Protein AF-A0A0S7CV85-F1 (afdb_monomer_lite)

pLDDT: mean 81.23, std 18.72, range [38.44, 96.56]

Radius of gyration: 19.84 Å; chains: 1; bounding box: 57×52×46 Å

Structure (mmCIF, N/CA/C/O backbone):
data_AF-A0A0S7CV85-F1
#
_entry.id   AF-A0A0S7CV85-F1
#
loop_
_atom_site.group_PDB
_atom_site.id
_atom_site.type_symbol
_atom_site.label_atom_id
_atom_site.label_alt_id
_atom_site.label_comp_id
_atom_site.label_asym_id
_atom_site.label_entity_id
_atom_site.label_seq_id
_atom_site.pdbx_PDB_ins_code
_atom_site.Cartn_x
_atom_site.Cartn_y
_atom_site.Cartn_z
_atom_site.occupancy
_atom_site.B_iso_or_equiv
_atom_site.auth_seq_id
_atom_site.auth_comp_id
_atom_site.auth_asym_id
_atom_site.auth_atom_id
_atom_site.pdbx_PDB_model_num
ATOM 1 N N . MET A 1 1 ? 14.493 13.856 -17.529 1.00 62.84 1 MET A N 1
ATOM 2 C CA . MET A 1 1 ? 14.875 12.425 -17.456 1.00 62.84 1 MET A CA 1
ATOM 3 C C . MET A 1 1 ? 14.094 11.642 -18.497 1.00 62.84 1 MET A C 1
ATOM 5 O O . MET A 1 1 ? 12.957 12.008 -18.767 1.00 62.84 1 MET A O 1
ATOM 9 N N . THR A 1 2 ? 14.682 10.609 -19.107 1.00 90.25 2 THR A N 1
ATOM 10 C CA . THR A 1 2 ? 13.984 9.749 -20.082 1.00 90.25 2 THR A CA 1
ATOM 11 C C . THR A 1 2 ? 13.627 8.404 -19.454 1.00 90.25 2 THR A C 1
ATOM 13 O O . THR A 1 2 ? 14.410 7.841 -18.688 1.00 90.25 2 THR A O 1
ATOM 16 N N . LEU A 1 3 ? 12.471 7.843 -19.822 1.00 88.06 3 LEU A N 1
ATOM 17 C CA . LEU A 1 3 ? 12.004 6.549 -19.307 1.00 88.06 3 LEU A CA 1
ATOM 18 C C . LEU A 1 3 ? 13.021 5.421 -19.542 1.00 88.06 3 LEU A C 1
ATOM 20 O O . LEU A 1 3 ? 13.217 4.567 -18.685 1.00 88.06 3 LEU A O 1
ATOM 24 N N . ARG A 1 4 ? 13.702 5.423 -20.696 1.00 89.38 4 ARG A N 1
ATOM 25 C CA . ARG A 1 4 ? 14.701 4.399 -21.032 1.00 89.38 4 ARG A CA 1
ATOM 26 C C . ARG A 1 4 ? 15.849 4.375 -20.019 1.00 89.38 4 ARG A C 1
ATOM 28 O O . ARG A 1 4 ? 16.237 3.294 -19.587 1.00 89.38 4 ARG A O 1
ATOM 35 N N . ALA A 1 5 ? 16.367 5.546 -19.644 1.00 92.69 5 ALA A N 1
ATOM 36 C CA . ALA A 1 5 ? 17.467 5.656 -18.691 1.00 92.69 5 ALA A CA 1
ATOM 37 C C . ALA A 1 5 ? 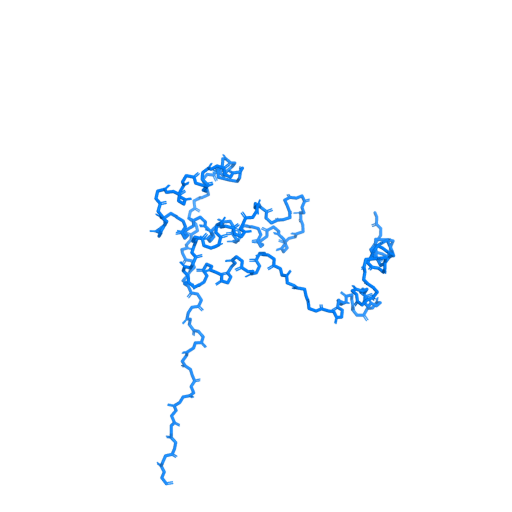17.047 5.247 -17.269 1.00 92.69 5 ALA A C 1
ATOM 39 O O . ALA A 1 5 ? 17.834 4.630 -16.554 1.00 92.69 5 ALA A O 1
ATOM 40 N N . GLU A 1 6 ? 15.813 5.559 -16.859 1.00 93.62 6 GLU A N 1
ATOM 41 C CA . GLU A 1 6 ? 15.254 5.083 -15.582 1.00 93.62 6 GLU A CA 1
ATOM 42 C C . GLU A 1 6 ? 15.064 3.557 -15.581 1.00 93.62 6 GLU A C 1
ATOM 44 O O . GLU A 1 6 ? 15.473 2.885 -14.640 1.00 93.62 6 GLU A O 1
ATOM 49 N N . MET A 1 7 ? 14.542 2.974 -16.668 1.00 94.31 7 MET A N 1
ATOM 50 C CA . MET A 1 7 ? 14.335 1.522 -16.777 1.00 94.31 7 MET A CA 1
ATOM 51 C C . MET A 1 7 ? 15.639 0.718 -16.755 1.00 94.31 7 MET A C 1
ATOM 53 O O . MET A 1 7 ? 15.665 -0.385 -16.217 1.00 94.31 7 MET A O 1
ATOM 57 N N . VAL A 1 8 ? 16.723 1.237 -17.343 1.00 93.62 8 VAL A N 1
ATOM 58 C CA . VAL A 1 8 ? 18.047 0.592 -17.269 1.00 93.62 8 VAL A CA 1
ATOM 59 C C . VAL A 1 8 ? 18.573 0.602 -15.833 1.00 93.62 8 VAL A C 1
ATOM 61 O O . VAL A 1 8 ? 19.037 -0.431 -15.357 1.00 93.62 8 VAL A O 1
ATOM 64 N N . ARG A 1 9 ? 18.445 1.735 -15.128 1.00 93.88 9 ARG A N 1
ATOM 65 C CA . ARG A 1 9 ? 18.827 1.843 -13.712 1.00 93.88 9 ARG A CA 1
ATOM 66 C C . ARG A 1 9 ? 18.021 0.888 -12.836 1.00 93.88 9 ARG A C 1
ATOM 68 O O . ARG A 1 9 ? 18.612 0.130 -12.075 1.00 93.88 9 ARG A O 1
ATOM 75 N N . LEU A 1 10 ? 16.699 0.867 -13.003 1.00 94.25 10 LEU A N 1
ATOM 76 C CA . LEU A 1 10 ? 15.811 -0.029 -12.263 1.00 94.25 10 LEU A CA 1
ATOM 77 C C . LEU A 1 10 ? 16.148 -1.504 -12.512 1.00 94.25 10 LEU A C 1
ATOM 79 O O . LEU A 1 10 ? 16.251 -2.267 -11.559 1.00 94.25 10 LEU A O 1
ATOM 83 N N . ARG A 1 11 ? 16.356 -1.910 -13.774 1.00 94.75 11 ARG A N 1
ATOM 84 C CA . ARG A 1 11 ? 16.715 -3.300 -14.102 1.00 94.75 11 ARG A CA 1
ATOM 85 C C . ARG A 1 11 ? 18.026 -3.731 -13.467 1.00 94.75 11 ARG A C 1
ATOM 87 O O . ARG A 1 11 ? 18.104 -4.864 -13.016 1.00 94.75 11 ARG A O 1
ATOM 94 N N . LYS A 1 12 ? 19.027 -2.849 -13.426 1.00 95.25 12 LYS A N 1
ATOM 95 C CA . LYS A 1 12 ? 20.304 -3.156 -12.780 1.00 95.25 12 LYS A CA 1
ATOM 96 C C . LYS A 1 12 ? 20.105 -3.453 -11.290 1.00 95.25 12 LYS A C 1
ATOM 98 O O . LYS A 1 12 ? 20.517 -4.508 -10.833 1.00 95.25 12 LYS A O 1
ATOM 103 N N . VAL A 1 13 ? 19.400 -2.570 -10.578 1.00 96.56 13 VAL A N 1
ATOM 104 C CA . VAL A 1 13 ? 19.120 -2.742 -9.141 1.00 96.56 13 VAL A CA 1
ATOM 105 C C . VAL A 1 13 ? 18.284 -3.995 -8.878 1.00 96.56 13 VAL A C 1
ATOM 107 O O . VAL A 1 13 ? 18.595 -4.759 -7.973 1.00 96.56 13 VAL A O 1
ATOM 110 N N . LEU A 1 14 ? 17.238 -4.242 -9.671 1.00 94.69 14 LEU A N 1
ATOM 111 C CA . LEU A 1 14 ? 16.406 -5.433 -9.488 1.00 94.69 14 LEU A CA 1
ATOM 112 C C . LEU A 1 14 ? 17.170 -6.718 -9.790 1.00 94.69 14 LEU A C 1
ATOM 114 O O . LEU A 1 14 ? 17.008 -7.673 -9.054 1.00 94.69 14 LEU A O 1
ATOM 118 N N . HIS A 1 15 ? 18.039 -6.732 -10.800 1.00 94.56 15 HIS A N 1
ATOM 119 C CA . HIS A 1 15 ? 18.855 -7.906 -11.103 1.00 94.56 15 HIS A CA 1
ATOM 120 C C . HIS A 1 15 ? 19.827 -8.260 -9.967 1.00 94.56 15 HIS A C 1
ATOM 122 O O . HIS A 1 15 ? 20.076 -9.437 -9.731 1.00 94.56 15 HIS A O 1
ATOM 128 N N . GLU A 1 16 ? 20.351 -7.257 -9.255 1.00 95.88 16 GLU A N 1
ATOM 129 C CA . GLU A 1 16 ? 21.209 -7.455 -8.078 1.00 95.88 16 GLU A CA 1
ATOM 130 C C . GLU A 1 16 ? 20.434 -8.007 -6.867 1.00 95.88 16 GLU A C 1
ATOM 132 O O . GLU A 1 16 ? 20.998 -8.760 -6.077 1.00 95.88 16 GLU A O 1
ATOM 137 N N . LEU A 1 17 ? 19.153 -7.647 -6.717 1.00 93.88 17 LEU A N 1
ATOM 138 C CA . LEU A 1 17 ? 18.299 -8.095 -5.608 1.00 93.88 17 LEU A CA 1
ATOM 139 C C . LEU A 1 17 ? 17.650 -9.459 -5.872 1.00 93.88 17 LEU A C 1
ATOM 141 O O . LEU A 1 17 ? 17.638 -10.319 -4.997 1.00 93.88 17 LEU A O 1
ATOM 145 N N . ASP A 1 18 ? 17.081 -9.627 -7.062 1.00 92.81 18 ASP A N 1
ATOM 146 C CA . ASP A 1 18 ? 16.425 -10.842 -7.530 1.00 92.81 18 ASP A CA 1
ATOM 147 C C . ASP A 1 18 ? 16.361 -10.843 -9.073 1.00 92.81 18 ASP A C 1
ATOM 149 O O . ASP A 1 18 ? 15.562 -10.108 -9.672 1.00 92.81 18 ASP A O 1
ATOM 153 N N . PRO A 1 19 ? 17.154 -11.692 -9.752 1.00 91.81 19 PRO A N 1
ATOM 154 C CA . PRO A 1 19 ? 17.111 -11.830 -11.204 1.00 91.81 19 PRO A CA 1
ATOM 155 C C . PRO A 1 19 ? 15.724 -12.182 -11.756 1.00 91.81 19 PRO A C 1
ATOM 157 O O . PRO A 1 19 ? 15.420 -11.806 -12.891 1.00 91.81 19 PRO A O 1
ATOM 160 N N . ALA A 1 20 ? 14.875 -12.859 -10.976 1.00 91.88 20 ALA A N 1
ATOM 161 C CA . ALA A 1 20 ? 13.511 -13.183 -11.373 1.00 91.88 20 ALA A CA 1
ATOM 162 C C . ALA A 1 20 ? 12.580 -11.963 -11.318 1.00 91.88 20 ALA A C 1
ATOM 164 O O . ALA A 1 20 ? 11.572 -11.954 -12.006 1.00 91.88 20 ALA A O 1
ATOM 165 N N . ALA A 1 21 ? 12.910 -10.902 -10.578 1.00 91.94 21 ALA A N 1
ATOM 166 C CA . ALA A 1 21 ? 12.080 -9.702 -10.456 1.00 91.94 21 ALA A CA 1
ATOM 167 C C . ALA A 1 21 ? 12.288 -8.675 -11.588 1.00 91.94 21 ALA A C 1
ATOM 169 O O . ALA A 1 21 ? 11.699 -7.592 -11.566 1.00 91.94 21 ALA A O 1
ATOM 170 N N . VAL A 1 22 ? 13.147 -8.960 -12.570 1.00 94.25 22 VAL A N 1
ATOM 171 C CA . VAL A 1 22 ? 13.534 -7.993 -13.607 1.00 94.25 22 VAL A CA 1
ATOM 172 C C . VAL A 1 22 ? 12.377 -7.743 -14.596 1.00 94.25 22 VAL A C 1
ATOM 174 O O . VAL A 1 22 ? 11.887 -8.689 -15.210 1.00 94.25 22 VAL A O 1
ATOM 177 N N . PRO A 1 23 ? 11.959 -6.477 -14.828 1.00 93.19 23 PRO A N 1
ATOM 178 C CA . PRO A 1 23 ? 10.874 -6.171 -15.754 1.00 93.19 23 PRO A CA 1
ATOM 179 C C . PRO A 1 23 ? 11.198 -6.474 -17.221 1.00 93.19 23 PRO A C 1
ATOM 181 O O . PRO A 1 23 ? 12.274 -6.110 -17.719 1.00 93.19 23 PRO A O 1
ATOM 184 N N . GLU A 1 24 ? 10.205 -6.999 -17.939 1.00 90.56 24 GLU A N 1
ATOM 185 C CA . GLU A 1 24 ? 10.256 -7.241 -19.383 1.00 90.56 24 GLU A CA 1
ATOM 186 C C . GLU A 1 24 ? 10.505 -5.956 -20.193 1.00 90.56 24 GLU A C 1
ATOM 188 O O . GLU A 1 24 ? 10.289 -4.824 -19.747 1.00 90.56 24 GLU A O 1
ATOM 193 N N . SER A 1 25 ? 11.006 -6.116 -21.416 1.00 83.75 25 SER A N 1
ATOM 194 C CA . SER A 1 25 ? 11.449 -5.008 -22.266 1.00 83.75 25 SER A CA 1
ATOM 195 C C . SER A 1 25 ? 10.295 -4.172 -22.830 1.00 83.75 25 SER A C 1
ATOM 197 O O . SER A 1 25 ? 10.490 -2.960 -22.978 1.00 83.75 25 SER A O 1
ATOM 199 N N . ARG A 1 26 ? 9.128 -4.779 -23.110 1.00 86.19 26 ARG A N 1
ATOM 200 C CA . ARG A 1 26 ? 7.812 -4.145 -23.346 1.00 86.19 26 ARG A CA 1
ATOM 201 C C . ARG A 1 26 ? 6.724 -5.216 -23.578 1.00 86.19 26 ARG A C 1
ATOM 203 O O . ARG A 1 26 ? 6.948 -6.073 -24.426 1.00 86.19 26 ARG A O 1
ATOM 210 N N . PRO A 1 27 ? 5.531 -5.102 -22.956 1.00 87.56 27 PRO A N 1
ATOM 211 C CA . PRO A 1 27 ? 5.165 -4.138 -21.910 1.00 87.56 27 PRO A CA 1
ATOM 212 C C . PRO A 1 27 ? 6.040 -4.317 -20.658 1.00 87.56 27 PRO A C 1
ATOM 214 O O . PRO A 1 27 ? 6.504 -5.413 -20.395 1.00 87.56 27 PRO A O 1
ATOM 217 N N . TYR A 1 28 ? 6.314 -3.242 -19.905 1.00 90.19 28 TYR A N 1
ATOM 218 C CA . TYR A 1 28 ? 7.161 -3.296 -18.699 1.00 90.19 28 TYR A CA 1
ATOM 219 C C . TYR A 1 28 ? 6.430 -4.026 -17.560 1.00 90.19 28 TYR A C 1
ATOM 221 O O . TYR A 1 28 ? 5.891 -3.397 -16.648 1.00 90.19 28 TYR A O 1
ATOM 229 N N . ARG A 1 29 ? 6.322 -5.349 -17.669 1.00 91.56 29 ARG A N 1
ATOM 230 C CA . ARG A 1 29 ? 5.665 -6.235 -16.709 1.00 91.56 29 ARG A CA 1
ATOM 231 C C . ARG A 1 29 ? 6.708 -6.845 -15.792 1.00 91.56 29 ARG A C 1
ATOM 233 O O . ARG A 1 29 ? 7.808 -7.164 -16.231 1.00 91.56 29 ARG A O 1
ATOM 240 N N . LEU A 1 30 ? 6.347 -6.967 -14.522 1.00 92.31 30 LEU A N 1
ATOM 241 C CA . LEU A 1 30 ? 7.095 -7.772 -13.569 1.00 92.31 30 LEU A CA 1
ATOM 242 C C . LEU A 1 30 ? 6.624 -9.219 -13.753 1.00 92.31 30 LEU A C 1
ATOM 244 O O . LEU A 1 30 ? 5.411 -9.432 -13.758 1.00 92.31 30 LEU A O 1
ATOM 248 N N . PRO A 1 31 ? 7.533 -10.187 -13.938 1.00 92.06 31 PRO A N 1
ATOM 249 C CA . PRO A 1 31 ? 7.162 -11.586 -14.162 1.00 92.06 31 PRO A CA 1
ATOM 250 C C . PRO A 1 31 ? 6.809 -12.322 -12.855 1.00 92.06 31 PRO A C 1
ATOM 252 O O . PRO A 1 31 ? 6.441 -13.491 -12.889 1.00 92.06 31 PRO A O 1
ATOM 255 N N . ILE A 1 32 ? 6.919 -11.638 -11.712 1.00 92.12 32 ILE A N 1
ATOM 256 C CA . ILE A 1 32 ? 6.578 -12.146 -10.383 1.00 92.12 32 ILE A CA 1
ATOM 257 C C . ILE A 1 32 ? 5.357 -11.426 -9.814 1.00 92.12 32 ILE A C 1
ATOM 259 O O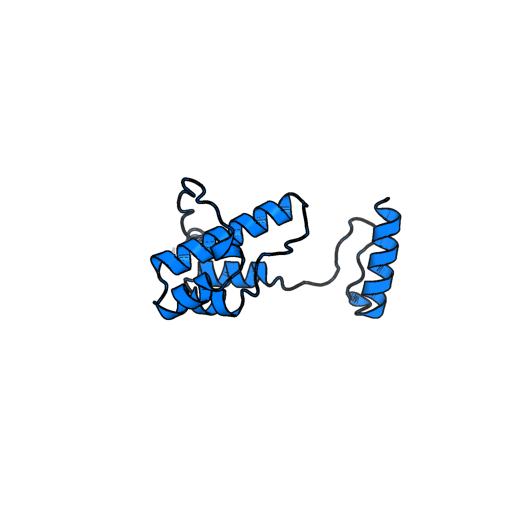 . ILE A 1 32 ? 5.139 -10.235 -10.062 1.00 92.12 32 ILE A O 1
ATOM 263 N N . ASP A 1 33 ? 4.618 -12.140 -8.971 1.00 89.44 33 ASP A N 1
ATOM 264 C CA . ASP A 1 33 ? 3.560 -11.554 -8.160 1.00 89.44 33 ASP A CA 1
ATOM 265 C C . ASP A 1 33 ? 4.163 -10.808 -6.968 1.00 89.44 33 ASP A C 1
ATOM 267 O O . ASP A 1 33 ? 4.885 -11.373 -6.145 1.00 89.44 33 ASP A O 1
ATOM 271 N N . LEU A 1 34 ? 3.842 -9.519 -6.853 1.00 88.12 34 LEU A N 1
ATOM 272 C CA . LEU A 1 34 ? 4.272 -8.692 -5.732 1.00 88.12 34 LEU A CA 1
ATOM 273 C C . LEU A 1 34 ? 3.131 -8.464 -4.747 1.00 88.12 34 LEU A C 1
ATOM 275 O O . LEU A 1 34 ? 2.085 -7.906 -5.080 1.00 88.12 34 LEU A O 1
ATOM 279 N N . GLY A 1 35 ? 3.379 -8.832 -3.491 1.00 88.19 35 GLY A N 1
ATOM 280 C CA . GLY A 1 35 ? 2.520 -8.454 -2.380 1.00 88.19 35 GLY A CA 1
ATOM 281 C C . GLY A 1 35 ? 2.631 -6.957 -2.097 1.00 88.19 35 GLY A C 1
ATOM 282 O O . GLY A 1 35 ? 3.713 -6.455 -1.806 1.00 88.19 35 GLY A O 1
ATOM 283 N N . GLN A 1 36 ? 1.506 -6.246 -2.150 1.00 89.62 36 GLN A N 1
ATOM 284 C CA . GLN A 1 36 ? 1.432 -4.833 -1.781 1.00 89.62 36 GLN A CA 1
ATOM 285 C C . GLN A 1 36 ? 0.846 -4.690 -0.373 1.00 89.62 36 GLN A C 1
ATOM 287 O O . GLN A 1 36 ? -0.265 -5.153 -0.106 1.00 89.62 36 GLN A O 1
ATOM 292 N N . ASP A 1 37 ? 1.557 -4.001 0.514 1.00 91.25 37 ASP A N 1
ATOM 293 C CA . ASP A 1 37 ? 1.100 -3.676 1.872 1.00 91.25 37 ASP A CA 1
ATOM 294 C C . ASP A 1 37 ? -0.229 -2.901 1.865 1.00 91.25 37 ASP A C 1
ATOM 296 O O . ASP A 1 37 ? -1.160 -3.239 2.596 1.00 91.25 37 ASP A O 1
ATOM 300 N N . ALA A 1 38 ? -0.379 -1.936 0.957 1.00 91.69 38 ALA A N 1
ATOM 301 C CA . ALA A 1 38 ? -1.621 -1.201 0.751 1.00 91.69 38 ALA A CA 1
ATOM 302 C C . ALA A 1 38 ? -2.789 -2.135 0.386 1.00 91.69 38 ALA A C 1
ATOM 304 O O . ALA A 1 38 ? -3.898 -1.963 0.893 1.00 91.69 38 ALA A O 1
ATOM 305 N N . ALA A 1 39 ? -2.548 -3.153 -0.447 1.00 92.69 39 ALA A N 1
ATOM 306 C CA . ALA A 1 39 ? -3.571 -4.136 -0.799 1.00 92.69 39 ALA A CA 1
ATOM 307 C C . ALA A 1 39 ? -3.946 -5.015 0.406 1.00 92.69 39 ALA A C 1
ATOM 309 O O . ALA A 1 39 ? -5.128 -5.28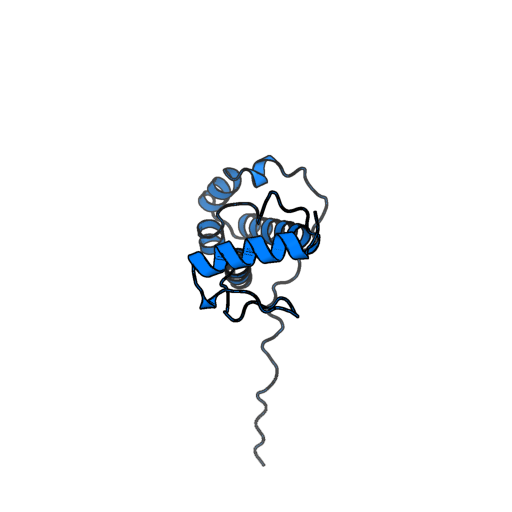8 0.620 1.00 92.69 39 ALA A O 1
ATOM 310 N N . GLN A 1 40 ? -2.970 -5.398 1.236 1.00 93.50 40 GLN A N 1
ATOM 311 C CA . GLN A 1 40 ? -3.219 -6.143 2.474 1.00 93.50 40 GLN A CA 1
ATOM 312 C C . GLN A 1 40 ? -4.065 -5.333 3.465 1.00 93.50 40 GLN A C 1
ATOM 314 O O . GLN A 1 40 ? -5.038 -5.860 4.012 1.00 93.50 40 GLN A O 1
ATOM 319 N N . VAL A 1 41 ? -3.754 -4.046 3.649 1.00 94.50 41 VAL A N 1
ATOM 320 C CA . VAL A 1 41 ? -4.531 -3.126 4.497 1.00 94.50 41 VAL A CA 1
ATOM 321 C C . VAL A 1 41 ? -5.963 -3.004 3.983 1.00 94.50 41 VAL A C 1
ATOM 323 O O . VAL A 1 41 ? -6.903 -3.219 4.746 1.00 94.50 41 VAL A O 1
ATOM 326 N N . LEU A 1 42 ? -6.152 -2.741 2.686 1.00 93.50 42 LEU A N 1
ATOM 327 C CA . LEU A 1 42 ? -7.486 -2.652 2.081 1.00 93.50 42 LEU A CA 1
ATOM 328 C C . LEU A 1 42 ? -8.284 -3.947 2.257 1.00 93.50 42 LEU A C 1
ATOM 330 O O . LEU A 1 42 ? -9.462 -3.900 2.604 1.00 93.50 42 LEU A O 1
ATOM 334 N N . SER A 1 43 ? -7.639 -5.096 2.072 1.00 94.06 43 SER A N 1
ATOM 335 C CA . SER A 1 43 ? -8.257 -6.408 2.263 1.00 94.06 43 SER A CA 1
ATOM 336 C C . SER A 1 43 ? -8.694 -6.633 3.718 1.00 94.06 43 SER A C 1
ATOM 338 O O . SER A 1 43 ? -9.773 -7.167 3.971 1.00 94.06 43 SER A O 1
ATOM 340 N N . CYS A 1 44 ? -7.895 -6.188 4.694 1.00 93.81 44 CYS A N 1
ATOM 341 C CA . CYS A 1 44 ? -8.265 -6.248 6.111 1.00 93.81 44 CYS A CA 1
ATOM 342 C C . CYS A 1 44 ? -9.448 -5.328 6.431 1.00 93.81 44 CYS A C 1
ATOM 344 O O . CYS A 1 44 ? -10.381 -5.754 7.113 1.00 93.81 44 CYS A O 1
ATOM 346 N N . LEU A 1 45 ? -9.448 -4.105 5.896 1.00 92.19 45 LEU A N 1
ATOM 347 C CA . LEU A 1 45 ? -10.541 -3.147 6.075 1.00 92.19 45 LEU A CA 1
ATOM 348 C C . LEU A 1 45 ? -11.853 -3.654 5.467 1.00 92.19 45 LEU A C 1
ATOM 350 O O . LEU A 1 45 ? -12.897 -3.545 6.101 1.00 92.19 45 LEU A O 1
ATOM 354 N N . GLN A 1 46 ? -11.806 -4.290 4.293 1.00 91.50 46 GLN A N 1
ATOM 355 C CA . GLN A 1 46 ? -12.982 -4.912 3.668 1.00 91.50 46 GLN A CA 1
ATOM 356 C C . GLN A 1 46 ? -13.607 -6.020 4.525 1.00 91.50 46 GLN A C 1
ATOM 358 O O . GLN A 1 46 ? -14.814 -6.234 4.457 1.00 91.50 46 GLN A O 1
ATOM 363 N N . ARG A 1 47 ? -12.803 -6.712 5.341 1.00 91.44 47 ARG A N 1
ATOM 364 C CA . ARG A 1 47 ? -13.271 -7.735 6.289 1.00 91.44 47 ARG A CA 1
ATOM 365 C C . ARG A 1 47 ? -13.677 -7.169 7.657 1.00 91.44 47 ARG A C 1
ATOM 367 O O . ARG A 1 47 ? -14.004 -7.948 8.544 1.00 91.44 47 ARG A O 1
ATO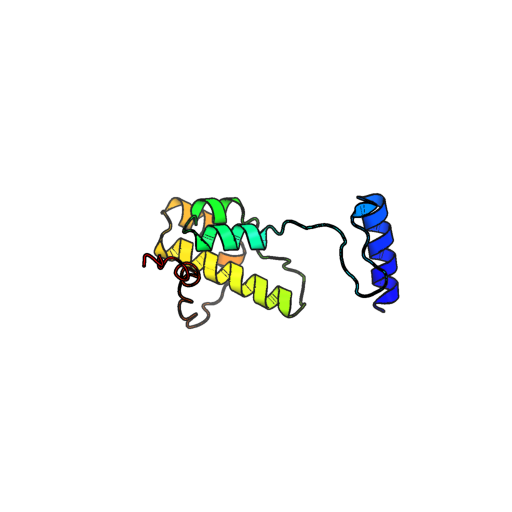M 374 N N . GLY A 1 48 ? -13.603 -5.852 7.863 1.00 89.56 48 GLY A N 1
ATOM 375 C CA . GLY A 1 48 ? -13.845 -5.215 9.165 1.00 89.56 48 GLY A CA 1
ATOM 376 C C . GLY A 1 48 ? -12.710 -5.399 10.182 1.00 89.56 48 GLY A C 1
ATOM 377 O O . GLY A 1 48 ? -12.831 -4.991 11.336 1.00 89.56 48 GLY A O 1
ATOM 378 N N . ALA A 1 49 ? -11.573 -5.971 9.772 1.00 91.31 49 ALA A N 1
ATOM 379 C CA . ALA A 1 49 ? -10.415 -6.222 10.629 1.00 91.31 49 ALA A CA 1
ATOM 380 C C . ALA A 1 49 ? -9.552 -4.955 10.806 1.00 91.31 49 ALA A C 1
ATOM 382 O O . ALA A 1 49 ? -8.359 -4.943 10.498 1.00 91.31 49 ALA A O 1
ATOM 383 N N . HIS A 1 50 ? -10.158 -3.873 11.299 1.00 90.50 50 HIS A N 1
ATOM 384 C CA . HIS A 1 50 ? -9.537 -2.549 11.420 1.00 90.50 50 HIS A CA 1
ATOM 385 C C . HIS A 1 50 ? -8.327 -2.526 12.369 1.00 90.50 50 HIS A C 1
ATOM 387 O O . HIS A 1 50 ? -7.378 -1.785 12.128 1.00 90.50 50 HIS A O 1
ATOM 393 N N . ARG A 1 51 ? -8.309 -3.375 13.408 1.00 89.00 51 ARG A N 1
ATOM 394 C CA . ARG A 1 51 ? -7.151 -3.514 14.311 1.00 89.00 51 ARG A CA 1
ATOM 395 C C . ARG A 1 51 ? -5.926 -4.035 13.567 1.00 89.00 51 ARG A C 1
ATOM 397 O O . ARG A 1 51 ? -4.874 -3.414 13.608 1.00 89.00 51 ARG A O 1
ATOM 404 N N . ILE A 1 52 ? -6.094 -5.127 12.820 1.00 91.44 52 ILE A N 1
ATOM 405 C CA . ILE A 1 52 ? -5.025 -5.720 12.005 1.00 91.44 52 ILE A CA 1
ATOM 406 C C . ILE A 1 52 ? -4.587 -4.738 10.914 1.00 91.44 52 ILE A C 1
ATOM 408 O O . ILE A 1 52 ? -3.395 -4.555 10.692 1.00 91.44 52 ILE A O 1
ATOM 412 N N . ALA A 1 53 ? -5.538 -4.052 10.273 1.00 92.50 53 ALA A N 1
ATOM 413 C CA . ALA A 1 53 ? -5.225 -3.015 9.295 1.00 92.50 53 ALA A CA 1
ATOM 414 C C . ALA A 1 53 ? -4.328 -1.913 9.888 1.00 92.50 53 ALA A C 1
ATOM 416 O O . ALA A 1 53 ? -3.359 -1.520 9.245 1.00 92.50 53 ALA A O 1
ATOM 417 N N . LEU A 1 54 ? -4.606 -1.456 11.114 1.00 90.62 54 LEU A N 1
ATOM 418 C CA . LEU A 1 54 ? -3.817 -0.429 11.800 1.00 90.62 54 LEU A CA 1
ATOM 419 C C . LEU A 1 54 ? -2.438 -0.931 12.267 1.00 90.62 54 LEU A C 1
ATOM 421 O O . LEU A 1 54 ? -1.509 -0.137 12.376 1.00 90.62 54 LEU A O 1
ATOM 425 N N . GLU A 1 55 ? -2.285 -2.228 12.543 1.00 90.25 55 GLU A N 1
ATOM 426 C CA . GLU A 1 55 ? -0.975 -2.848 12.800 1.00 90.25 55 GLU A CA 1
ATOM 427 C C . GLU A 1 55 ? -0.107 -2.918 11.538 1.00 90.25 55 GLU A C 1
ATOM 429 O O . GLU A 1 55 ? 1.082 -2.612 11.582 1.00 90.25 55 GLU A O 1
ATOM 434 N N . ILE A 1 56 ? -0.697 -3.289 10.398 1.00 91.06 56 ILE A N 1
ATOM 435 C CA . ILE A 1 56 ? 0.028 -3.411 9.122 1.00 91.06 56 ILE A CA 1
ATOM 436 C C . ILE A 1 56 ? 0.349 -2.029 8.535 1.00 91.06 56 ILE A C 1
ATOM 438 O O . ILE A 1 56 ? 1.354 -1.858 7.843 1.00 91.06 56 ILE A O 1
ATOM 442 N N . TYR A 1 57 ? -0.496 -1.032 8.796 1.00 90.62 57 TYR A N 1
ATOM 443 C CA . TYR A 1 57 ? -0.355 0.301 8.230 1.00 90.62 57 TYR A CA 1
ATOM 444 C C . TYR A 1 57 ? 0.825 1.075 8.838 1.00 90.62 57 TYR A C 1
ATOM 446 O O . TYR A 1 57 ? 0.722 1.689 9.898 1.00 90.62 57 TYR A O 1
ATOM 454 N N . LYS A 1 58 ? 1.953 1.094 8.117 1.00 84.31 58 LYS A N 1
ATOM 455 C CA . LYS A 1 58 ? 3.191 1.787 8.527 1.00 84.31 58 LYS A CA 1
ATOM 456 C C . LYS A 1 58 ? 3.178 3.300 8.272 1.00 84.31 58 LYS A C 1
ATOM 458 O O . LYS A 1 58 ? 4.104 3.997 8.682 1.00 84.31 58 LYS A O 1
ATOM 463 N N . GLY A 1 59 ? 2.157 3.815 7.590 1.00 88.25 59 GLY A N 1
ATOM 464 C CA . GLY A 1 59 ? 2.019 5.226 7.241 1.00 88.25 59 GLY A CA 1
ATOM 465 C C . GLY A 1 59 ? 1.523 5.433 5.813 1.00 88.25 59 GLY A C 1
ATOM 466 O O . GLY A 1 59 ? 1.166 4.484 5.118 1.00 88.25 59 GLY A O 1
ATOM 467 N N . ALA A 1 60 ? 1.506 6.696 5.383 1.00 90.75 60 ALA A N 1
ATOM 468 C CA . ALA A 1 60 ? 0.981 7.089 4.080 1.00 90.75 60 ALA A CA 1
ATOM 469 C C . ALA A 1 60 ? 1.662 6.330 2.932 1.00 90.75 60 ALA A C 1
ATOM 471 O O . ALA A 1 60 ? 2.888 6.299 2.839 1.00 90.75 60 ALA A O 1
ATOM 472 N N . VAL A 1 61 ? 0.858 5.770 2.025 1.00 92.56 61 VAL A N 1
ATOM 473 C CA . VAL A 1 61 ? 1.344 5.019 0.858 1.00 92.56 61 VAL A CA 1
ATOM 474 C C . VAL A 1 61 ? 2.215 5.923 -0.022 1.00 92.56 61 VAL A C 1
ATOM 476 O O . VAL A 1 61 ? 1.735 6.947 -0.509 1.00 92.56 61 VAL A O 1
ATOM 479 N N . LEU A 1 62 ? 3.485 5.545 -0.226 1.00 92.19 62 LEU A N 1
ATOM 480 C CA . LEU A 1 62 ? 4.470 6.211 -1.100 1.00 92.19 62 LEU A CA 1
ATOM 481 C C . LEU A 1 62 ? 4.437 7.755 -1.037 1.00 92.19 62 LEU A C 1
ATOM 483 O O . LEU A 1 62 ? 4.182 8.400 -2.056 1.00 92.19 62 LEU A O 1
ATOM 487 N N . PRO A 1 63 ? 4.699 8.376 0.127 1.00 91.00 63 PRO A N 1
ATOM 488 C CA . PRO A 1 63 ? 4.330 9.767 0.418 1.00 91.00 63 PRO A CA 1
ATOM 489 C C . PRO A 1 63 ? 4.992 10.808 -0.498 1.00 91.00 63 PRO A C 1
ATOM 491 O O . PRO A 1 63 ? 4.457 11.899 -0.652 1.00 91.00 63 PRO A O 1
ATOM 494 N N . HIS A 1 64 ? 6.118 10.463 -1.124 1.00 92.75 64 HIS A N 1
ATOM 495 C CA . HIS A 1 64 ? 6.866 11.329 -2.042 1.00 92.75 64 HIS A CA 1
ATOM 496 C C . HIS A 1 64 ? 6.480 11.146 -3.520 1.00 92.75 64 HIS A C 1
ATOM 498 O O . HIS A 1 64 ? 7.022 11.825 -4.384 1.00 92.75 64 HIS A O 1
ATOM 504 N N . SER A 1 65 ? 5.591 10.200 -3.840 1.00 93.69 65 SER A N 1
ATOM 505 C CA . SER A 1 65 ? 5.153 9.953 -5.215 1.00 93.69 65 SER A CA 1
ATOM 506 C C . SER A 1 65 ? 3.963 10.837 -5.578 1.00 93.69 65 SER A C 1
ATOM 508 O O . SER A 1 65 ? 2.932 10.803 -4.902 1.00 93.69 65 SER A O 1
ATOM 510 N N . GLU A 1 66 ? 4.092 11.572 -6.680 1.00 94.31 66 GLU A N 1
ATOM 511 C CA . GLU A 1 66 ? 3.045 12.427 -7.259 1.00 94.31 66 GLU A CA 1
ATOM 512 C C . GLU A 1 66 ? 2.296 11.752 -8.419 1.00 94.31 66 GLU A C 1
ATOM 514 O O . GLU A 1 66 ? 1.484 12.376 -9.097 1.00 94.31 66 GLU A O 1
ATOM 519 N N . ALA A 1 67 ? 2.553 10.464 -8.670 1.00 93.94 67 ALA A N 1
ATOM 520 C CA . ALA A 1 67 ? 1.878 9.743 -9.741 1.00 93.94 67 ALA A CA 1
ATOM 521 C C . ALA A 1 67 ? 0.358 9.687 -9.469 1.00 93.94 67 ALA A C 1
ATOM 523 O O . ALA A 1 67 ? -0.024 9.276 -8.369 1.00 93.94 67 ALA A O 1
ATOM 524 N N . PRO A 1 68 ? -0.515 10.020 -10.443 1.00 93.62 68 PRO A N 1
ATOM 525 C CA . PRO A 1 68 ? -1.958 10.148 -10.211 1.00 93.62 68 PRO A CA 1
ATOM 526 C C . PRO A 1 68 ? -2.588 8.925 -9.530 1.00 93.62 68 PRO A C 1
ATOM 528 O O . PRO A 1 68 ? -3.227 9.057 -8.491 1.00 93.62 68 PRO A O 1
ATOM 531 N N . GLY A 1 69 ? -2.295 7.715 -10.022 1.00 94.19 69 GLY A N 1
ATOM 532 C CA . GLY A 1 69 ? -2.818 6.481 -9.424 1.00 94.19 69 GLY A CA 1
ATOM 533 C C . GLY A 1 69 ? -2.309 6.207 -8.003 1.00 94.19 69 GLY A C 1
ATOM 534 O O . GLY A 1 69 ? -3.011 5.596 -7.201 1.00 94.19 69 GLY A O 1
ATOM 535 N N . ILE A 1 70 ? -1.111 6.687 -7.654 1.00 94.81 70 ILE A N 1
ATOM 536 C CA . ILE A 1 70 ? -0.566 6.562 -6.296 1.00 94.81 70 ILE A CA 1
ATOM 537 C C . ILE A 1 70 ? -1.204 7.584 -5.356 1.00 94.81 70 ILE A C 1
ATOM 539 O O . ILE A 1 70 ? -1.504 7.248 -4.211 1.00 94.81 70 ILE A O 1
ATOM 543 N N . VAL A 1 71 ? -1.450 8.809 -5.829 1.00 94.62 71 VAL A N 1
ATOM 544 C CA . VAL A 1 71 ? -2.181 9.834 -5.070 1.00 94.62 71 VAL A CA 1
ATOM 545 C C . VAL A 1 71 ? -3.589 9.336 -4.744 1.00 94.62 71 VAL A C 1
ATOM 547 O O . VAL A 1 71 ? -3.974 9.334 -3.575 1.00 94.62 71 VAL A O 1
ATOM 550 N N . GLU A 1 72 ? -4.317 8.830 -5.740 1.00 94.19 72 GLU A N 1
ATOM 551 C CA . GLU A 1 72 ? -5.655 8.256 -5.559 1.00 94.19 72 GLU A CA 1
ATOM 552 C C . GLU A 1 72 ? -5.650 7.071 -4.585 1.00 94.19 72 GLU A C 1
ATOM 554 O O . GLU A 1 72 ? -6.474 7.010 -3.668 1.00 94.19 72 GLU A O 1
ATOM 559 N N . LEU A 1 73 ? -4.696 6.144 -4.735 1.00 93.88 73 LEU A N 1
ATOM 560 C CA . LEU A 1 73 ? -4.549 5.000 -3.834 1.00 93.88 73 LEU A CA 1
ATOM 561 C C . LEU A 1 73 ? -4.280 5.449 -2.393 1.00 93.88 73 LEU A C 1
ATOM 563 O O . LEU A 1 73 ? -4.925 4.957 -1.466 1.00 93.88 73 LEU A O 1
ATOM 567 N N . ARG A 1 74 ? -3.358 6.395 -2.196 1.00 93.56 74 ARG A N 1
ATOM 568 C CA . ARG A 1 74 ? -3.027 6.948 -0.879 1.00 93.56 74 ARG A CA 1
ATOM 569 C C . ARG A 1 74 ? -4.241 7.605 -0.228 1.00 93.56 74 ARG A C 1
ATOM 571 O O . ARG A 1 74 ? -4.507 7.352 0.946 1.00 93.56 74 ARG A O 1
ATOM 578 N N . GLU A 1 75 ? -4.987 8.419 -0.974 1.00 92.12 75 GLU A N 1
ATOM 579 C CA . GLU A 1 75 ? -6.213 9.045 -0.469 1.00 92.12 75 GLU A CA 1
ATOM 580 C C . GLU A 1 75 ? -7.261 8.002 -0.077 1.00 92.12 75 GLU A C 1
ATOM 582 O O . GLU A 1 75 ? -7.856 8.106 0.998 1.00 92.12 75 GLU A O 1
ATOM 587 N N . LYS A 1 76 ? -7.448 6.976 -0.912 1.00 93.19 76 LYS A N 1
ATOM 588 C CA . LYS A 1 76 ? -8.400 5.889 -0.672 1.00 93.19 76 LYS A CA 1
ATOM 589 C C . LYS A 1 76 ? -8.061 5.097 0.588 1.00 93.19 76 LYS A C 1
ATOM 591 O O . LYS A 1 76 ? -8.930 4.918 1.438 1.00 93.19 76 LYS A O 1
ATOM 596 N N . VAL A 1 77 ? -6.817 4.635 0.725 1.00 93.69 77 VAL A N 1
ATOM 597 C CA . VAL A 1 77 ? -6.371 3.857 1.894 1.00 93.69 77 VAL A CA 1
ATOM 598 C C . VAL A 1 77 ? -6.529 4.680 3.173 1.00 93.69 77 VAL A C 1
ATOM 600 O O . VAL A 1 77 ? -7.122 4.197 4.135 1.00 93.69 77 VAL A O 1
ATOM 603 N N . SER A 1 78 ? -6.076 5.938 3.166 1.00 91.62 78 SER A N 1
ATOM 604 C CA . SER A 1 78 ? -6.166 6.816 4.340 1.00 91.62 78 SER A CA 1
ATOM 605 C C . SER A 1 78 ? -7.618 7.124 4.732 1.00 91.62 78 SER A C 1
ATOM 607 O O . SER A 1 78 ? -7.951 7.142 5.919 1.00 91.62 78 SER A O 1
ATOM 609 N N . ALA A 1 79 ? -8.507 7.336 3.754 1.00 91.56 79 ALA A N 1
ATOM 610 C CA . ALA A 1 79 ? -9.928 7.565 4.012 1.00 91.56 79 ALA A CA 1
ATOM 611 C C . ALA A 1 79 ? -10.608 6.332 4.622 1.00 91.56 79 ALA A C 1
ATOM 613 O O . ALA A 1 79 ? -11.253 6.454 5.661 1.00 91.56 79 ALA A O 1
ATOM 614 N N . LEU A 1 80 ? -10.410 5.151 4.030 1.00 92.62 80 LEU A N 1
ATOM 615 C CA . LEU A 1 80 ? -11.033 3.913 4.504 1.00 92.62 80 LEU A CA 1
ATOM 616 C C . LEU A 1 80 ? -10.525 3.499 5.887 1.00 92.62 80 LEU A C 1
ATOM 618 O O . LEU A 1 80 ? -11.317 3.092 6.733 1.00 92.62 80 LEU A O 1
ATOM 622 N N . LEU A 1 81 ? -9.220 3.633 6.140 1.00 91.69 81 LEU A N 1
ATOM 623 C CA . LEU A 1 81 ? -8.652 3.337 7.455 1.00 91.69 81 LEU A CA 1
ATOM 624 C C . LEU A 1 81 ? -9.251 4.254 8.522 1.00 91.69 81 LEU A C 1
ATOM 626 O O . LEU A 1 81 ? -9.647 3.792 9.589 1.00 91.69 81 LEU A O 1
ATOM 630 N N . ARG A 1 82 ? -9.364 5.549 8.216 1.00 90.56 82 ARG A N 1
ATOM 631 C CA . ARG A 1 82 ? -9.981 6.525 9.112 1.00 90.56 82 ARG A CA 1
ATOM 632 C C . ARG A 1 82 ? -11.438 6.185 9.398 1.00 90.56 82 ARG A C 1
ATOM 634 O O . ARG A 1 82 ? -11.835 6.221 10.554 1.00 90.56 82 ARG A O 1
ATOM 641 N N . GLU A 1 83 ? -12.231 5.916 8.367 1.00 91.12 83 GLU A N 1
ATOM 642 C CA . GLU A 1 83 ? -13.649 5.583 8.529 1.00 91.12 83 GLU A CA 1
ATOM 643 C C . GLU A 1 83 ? -13.821 4.340 9.406 1.00 91.12 83 GLU A C 1
ATOM 645 O O . GLU A 1 83 ? -14.585 4.379 10.366 1.00 91.12 83 GLU A O 1
ATOM 650 N N . ALA A 1 84 ? -13.039 3.288 9.159 1.00 91.50 84 ALA A N 1
ATOM 651 C CA . ALA A 1 84 ? -13.086 2.070 9.963 1.00 91.50 84 ALA A CA 1
ATOM 652 C C . ALA A 1 84 ? -12.674 2.309 11.426 1.00 91.50 84 ALA A C 1
ATOM 654 O O . ALA A 1 84 ? -13.321 1.816 12.344 1.00 91.50 84 ALA A O 1
ATOM 655 N N . VAL A 1 85 ? -11.618 3.091 11.662 1.00 90.81 85 VAL A N 1
ATOM 656 C CA . VAL A 1 85 ? -11.145 3.394 13.021 1.00 90.81 85 VAL A CA 1
ATOM 657 C C . VAL A 1 85 ? -12.115 4.313 13.771 1.00 90.81 85 VAL A C 1
ATOM 659 O O . VAL A 1 85 ? -12.300 4.135 14.970 1.00 90.81 85 VAL A O 1
ATOM 662 N N . LEU A 1 86 ? -12.755 5.271 13.097 1.00 89.25 86 LEU A N 1
ATOM 663 C CA . LEU A 1 86 ? -13.726 6.171 13.729 1.00 89.25 86 LEU A CA 1
ATOM 664 C C . LEU A 1 86 ? -15.073 5.501 14.021 1.00 89.25 86 LEU A C 1
ATOM 666 O O . LEU A 1 86 ? -15.716 5.883 14.993 1.00 89.25 86 LEU A O 1
ATOM 670 N N . ASN A 1 87 ? -15.500 4.548 13.191 1.00 88.81 87 ASN A N 1
ATOM 671 C CA . ASN A 1 87 ? -16.789 3.877 13.360 1.00 88.81 87 ASN A CA 1
ATOM 672 C C . ASN A 1 87 ? -16.700 2.677 14.311 1.00 88.81 87 ASN A C 1
ATOM 674 O O . ASN A 1 87 ? -17.550 2.535 15.185 1.00 88.81 87 ASN A O 1
ATOM 678 N N . ASP A 1 88 ? -15.665 1.843 14.159 1.00 85.62 88 ASP A N 1
ATOM 679 C CA . ASP A 1 88 ? -15.586 0.529 14.814 1.00 85.62 88 ASP A CA 1
ATOM 680 C C . ASP A 1 88 ? -14.387 0.396 15.774 1.00 85.62 88 ASP A C 1
ATOM 682 O O . ASP A 1 88 ? -14.213 -0.640 16.423 1.00 85.62 88 ASP A O 1
ATOM 686 N N . GLY A 1 89 ? -13.529 1.419 15.858 1.00 83.88 89 GLY A N 1
ATOM 687 C CA . GLY A 1 89 ? -12.279 1.374 16.616 1.00 83.88 89 GLY A CA 1
ATOM 688 C C . GLY A 1 89 ? -12.456 1.481 18.132 1.00 83.88 89 GLY A C 1
ATOM 689 O O . GLY A 1 89 ? -13.278 2.236 18.645 1.00 83.88 89 GLY A O 1
ATOM 690 N N . SER A 1 90 ? -11.613 0.756 18.876 1.00 88.06 90 SER A N 1
ATOM 691 C CA . SER A 1 90 ? -11.462 0.946 20.324 1.00 88.06 90 SER A CA 1
ATOM 692 C C . SER A 1 90 ? -10.724 2.253 20.646 1.00 88.06 90 SER A C 1
ATOM 694 O O . SER A 1 90 ? -10.028 2.813 19.798 1.00 88.06 90 SER A O 1
ATOM 696 N N . ALA A 1 91 ? -10.800 2.709 21.902 1.00 87.94 91 ALA A N 1
ATOM 697 C CA . ALA A 1 91 ? -10.045 3.876 22.372 1.00 87.94 91 ALA A CA 1
ATOM 698 C C . ALA A 1 91 ? -8.534 3.760 22.085 1.00 87.94 91 ALA A C 1
ATOM 700 O O . ALA A 1 91 ? -7.902 4.721 21.656 1.00 87.94 91 ALA A O 1
ATOM 701 N N . GLU A 1 92 ? -7.969 2.563 22.243 1.00 87.62 92 GLU A N 1
ATOM 702 C CA . GLU A 1 92 ? -6.569 2.281 21.919 1.00 87.62 92 GLU A CA 1
ATOM 703 C C . GLU A 1 92 ? -6.273 2.422 20.416 1.00 87.62 92 GLU A C 1
ATOM 705 O O . GLU A 1 92 ? -5.288 3.054 20.033 1.00 87.62 92 GLU A O 1
ATOM 710 N N . ALA A 1 93 ? -7.156 1.912 19.549 1.00 87.56 93 ALA A N 1
ATOM 711 C CA . ALA A 1 93 ? -7.013 2.061 18.101 1.00 87.56 93 ALA A CA 1
ATOM 712 C C . ALA A 1 93 ? -7.091 3.536 17.672 1.00 87.56 93 ALA A C 1
ATOM 714 O O . ALA A 1 93 ? -6.323 3.975 16.814 1.00 87.56 93 ALA A O 1
ATOM 715 N N . LEU A 1 94 ? -7.968 4.322 18.304 1.00 89.12 94 LEU A N 1
ATOM 716 C CA . LEU A 1 94 ? -8.068 5.765 18.076 1.00 89.12 94 LEU A CA 1
ATOM 717 C C . LEU A 1 94 ? -6.797 6.502 18.503 1.00 89.12 94 LEU A C 1
ATOM 719 O O . LEU A 1 94 ? -6.306 7.344 17.751 1.00 89.12 94 LEU A O 1
ATOM 723 N N . LEU A 1 95 ? -6.240 6.176 19.672 1.00 89.31 95 LEU A N 1
ATOM 724 C CA . LEU A 1 95 ? -4.987 6.762 20.155 1.00 89.31 95 LEU A CA 1
ATOM 725 C C . LEU A 1 95 ? -3.821 6.433 19.220 1.00 89.31 95 LEU A C 1
ATOM 727 O O . LEU A 1 95 ? -3.058 7.324 18.839 1.00 89.31 95 LEU A O 1
ATOM 731 N N . LYS A 1 96 ? -3.723 5.173 18.787 1.00 88.25 96 LYS A N 1
ATOM 732 C CA . LYS A 1 96 ? -2.696 4.736 17.841 1.00 88.25 96 LYS A CA 1
ATOM 733 C C . LYS A 1 96 ? -2.830 5.453 16.496 1.00 88.25 96 LYS A C 1
ATOM 735 O O . LYS A 1 96 ? -1.839 5.956 15.971 1.00 88.25 96 LYS A O 1
ATOM 740 N N . TYR A 1 97 ? -4.050 5.577 15.973 1.00 88.56 97 TYR A N 1
ATOM 741 C CA . TYR A 1 97 ? -4.316 6.345 14.756 1.00 88.56 97 TYR A CA 1
ATOM 742 C C . TYR A 1 97 ? -3.962 7.833 14.917 1.00 88.56 97 TYR A C 1
ATOM 744 O O . TYR A 1 97 ? -3.322 8.408 14.037 1.00 88.56 97 TYR A O 1
ATOM 752 N N . ALA A 1 98 ? -4.306 8.459 16.047 1.00 88.12 98 ALA A N 1
ATOM 753 C CA . ALA A 1 98 ? -4.005 9.866 16.326 1.00 88.12 98 ALA A CA 1
ATOM 754 C C . ALA A 1 98 ? -2.495 10.168 16.407 1.00 88.12 98 ALA A C 1
ATOM 756 O O . ALA A 1 98 ? -2.070 11.296 16.141 1.00 88.12 98 ALA A O 1
ATOM 757 N N . GLY A 1 99 ? -1.675 9.164 16.731 1.00 87.06 99 GLY A N 1
ATOM 758 C CA . GLY A 1 99 ? -0.217 9.264 16.705 1.00 87.06 99 GLY A CA 1
ATOM 759 C C . GLY A 1 99 ? 0.379 9.399 15.298 1.00 87.06 99 GLY A C 1
ATOM 760 O O . GLY A 1 99 ? 1.488 9.922 15.157 1.00 87.06 99 GLY A O 1
ATOM 761 N N . LEU A 1 100 ? -0.342 8.984 14.250 1.00 85.50 100 LEU A N 1
ATOM 762 C CA . LEU A 1 100 ? 0.171 8.980 12.881 1.00 85.50 100 LEU A CA 1
ATOM 763 C C . LEU A 1 100 ? 0.334 10.407 12.319 1.00 85.50 100 LEU A C 1
ATOM 765 O O . LEU A 1 100 ? -0.506 11.284 12.547 1.00 85.50 100 LEU A O 1
ATOM 769 N N . PRO A 1 101 ? 1.378 10.664 11.506 1.00 80.69 101 PRO A N 1
ATOM 770 C CA . PRO A 1 101 ? 1.631 11.995 10.946 1.00 80.69 101 PRO A CA 1
ATOM 771 C C . PRO A 1 101 ? 0.499 12.477 10.026 1.00 80.69 101 PRO A C 1
ATOM 773 O O . PRO A 1 101 ? 0.244 13.675 9.917 1.00 80.69 101 PRO A O 1
ATOM 776 N N . GLU A 1 102 ? -0.206 11.553 9.381 1.00 77.88 102 GLU A N 1
ATOM 777 C CA . GLU A 1 102 ? -1.356 11.854 8.528 1.00 77.88 102 GLU A CA 1
ATOM 778 C C . GLU A 1 102 ? -2.602 12.286 9.307 1.00 77.88 102 GLU A C 1
ATOM 780 O O . GLU A 1 102 ? -3.347 13.139 8.823 1.00 77.88 102 GLU A O 1
ATOM 785 N N . ALA A 1 103 ? -2.799 11.782 10.530 1.00 75.56 103 ALA A N 1
ATOM 786 C CA . ALA A 1 103 ? -3.904 12.204 11.384 1.00 75.56 103 ALA A CA 1
ATOM 787 C C . ALA A 1 103 ? -3.748 13.678 11.791 1.00 75.56 103 ALA A C 1
A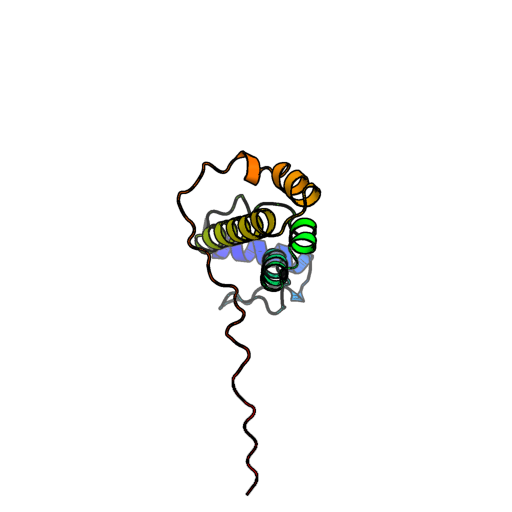TOM 789 O O . ALA A 1 103 ? -4.733 14.413 11.844 1.00 75.56 103 ALA A O 1
ATOM 790 N N . LYS A 1 104 ? -2.500 14.133 11.978 1.00 70.94 104 LYS A N 1
ATOM 791 C CA . LYS A 1 104 ? -2.158 15.528 12.308 1.00 70.94 104 LYS A CA 1
ATOM 792 C C . LYS A 1 104 ? -2.289 16.484 11.119 1.00 70.94 104 LYS A C 1
ATOM 794 O O . LYS A 1 104 ? -2.718 17.620 11.288 1.00 70.94 104 LYS A O 1
ATOM 799 N N . LYS A 1 105 ? -1.906 16.047 9.914 1.00 60.31 105 LYS A N 1
ATOM 800 C CA . LYS A 1 105 ? -1.827 16.911 8.718 1.00 60.31 105 LYS A CA 1
ATOM 801 C C . LYS A 1 105 ? -3.159 17.097 7.986 1.00 60.31 105 LYS A C 1
ATOM 803 O O . LYS A 1 105 ? -3.270 17.969 7.124 1.00 60.31 105 LYS A O 1
ATOM 808 N N . ARG A 1 106 ? -4.177 16.284 8.278 1.00 55.97 106 ARG A N 1
ATOM 809 C CA . ARG A 1 106 ? -5.405 16.258 7.474 1.00 55.97 106 ARG A CA 1
ATOM 810 C C . ARG A 1 106 ? -6.362 17.388 7.856 1.00 55.97 106 ARG A C 1
ATOM 812 O O . ARG A 1 106 ? -7.213 17.236 8.731 1.00 55.97 106 ARG A O 1
ATOM 819 N N . ARG A 1 107 ? -6.284 18.503 7.122 1.00 53.97 107 ARG A N 1
ATOM 820 C CA . ARG A 1 107 ? -7.348 19.520 7.076 1.00 53.97 107 ARG A CA 1
ATOM 821 C C . ARG A 1 107 ? -8.658 18.822 6.672 1.00 53.97 107 ARG A C 1
ATOM 823 O O . ARG A 1 107 ? -8.680 18.032 5.729 1.00 53.97 107 ARG A O 1
ATOM 830 N N . ARG A 1 108 ? -9.733 19.045 7.432 1.00 48.50 108 ARG A N 1
ATOM 831 C CA . ARG A 1 108 ? -11.036 18.373 7.279 1.00 48.50 108 ARG A CA 1
ATOM 832 C C . ARG A 1 108 ? -11.568 18.561 5.845 1.00 48.50 108 ARG A C 1
ATOM 834 O O . ARG A 1 108 ? -12.025 19.644 5.505 1.00 48.50 108 ARG A O 1
ATOM 841 N N . ARG A 1 109 ? -11.506 17.522 5.001 1.00 46.94 109 ARG A N 1
ATOM 842 C CA . ARG A 1 109 ? -12.189 17.493 3.693 1.00 46.94 109 ARG A CA 1
ATOM 843 C C . ARG A 1 109 ? -13.687 17.269 3.949 1.00 46.94 109 ARG A C 1
ATOM 845 O O . ARG A 1 109 ? -14.009 16.316 4.664 1.00 46.94 109 ARG A O 1
ATOM 852 N N . PRO A 1 110 ? -14.601 18.112 3.441 1.00 42.75 110 PRO A N 1
ATOM 853 C CA . PRO A 1 110 ? -16.026 17.853 3.576 1.00 42.75 110 PRO A CA 1
ATOM 854 C C . PRO A 1 110 ? -16.411 16.615 2.746 1.00 42.75 110 PRO A C 1
ATOM 856 O O . PRO A 1 110 ? -16.128 16.546 1.555 1.00 42.75 110 PRO A O 1
ATOM 859 N N . ALA A 1 111 ? -17.019 15.645 3.436 1.00 48.16 111 ALA A N 1
ATOM 860 C CA . ALA A 1 111 ? -17.773 14.492 2.938 1.00 48.16 111 ALA A CA 1
ATOM 861 C C . ALA A 1 111 ? -17.085 13.568 1.905 1.00 48.16 111 ALA A C 1
ATOM 863 O O . ALA A 1 111 ? -17.333 13.648 0.704 1.00 48.16 111 ALA A O 1
ATOM 864 N N . CYS A 1 112 ? -16.341 12.567 2.392 1.00 44.53 112 CYS A N 1
ATOM 865 C CA . CYS A 1 112 ? -16.387 11.260 1.731 1.00 44.53 112 CYS A CA 1
ATOM 866 C C . CYS A 1 112 ? -17.783 10.685 2.006 1.00 44.53 112 CYS A C 1
ATOM 868 O O . CYS A 1 112 ? -18.158 10.493 3.161 1.00 44.53 112 CYS A O 1
ATOM 870 N N . ARG A 1 113 ? -18.588 10.474 0.957 1.00 44.50 113 ARG A N 1
ATOM 871 C CA . ARG A 1 113 ? -19.737 9.568 1.063 1.00 44.50 113 ARG A CA 1
ATOM 872 C C . ARG A 1 113 ? -19.184 8.189 1.439 1.00 44.50 113 ARG A C 1
ATOM 874 O O . ARG A 1 113 ? -18.196 7.794 0.816 1.00 44.50 113 ARG A O 1
ATOM 881 N N . PRO A 1 114 ? -19.799 7.466 2.388 1.00 42.19 114 PRO A N 1
ATOM 882 C CA . PRO A 1 114 ? -19.366 6.115 2.701 1.00 42.19 114 PRO A CA 1
ATOM 883 C C . PRO A 1 114 ? -19.487 5.283 1.423 1.00 42.19 114 PRO A C 1
ATOM 885 O O . PRO A 1 114 ? -20.581 5.118 0.877 1.00 42.19 114 PRO A O 1
ATOM 888 N N . GLN A 1 115 ? -18.357 4.811 0.897 1.00 47.97 115 GLN A N 1
ATOM 889 C CA . GLN A 1 115 ? -18.401 3.743 -0.091 1.00 47.97 115 GLN A CA 1
ATOM 890 C C . GLN A 1 115 ? -18.861 2.503 0.668 1.00 47.97 115 GLN A C 1
ATOM 892 O O . GLN A 1 115 ? -18.215 2.085 1.628 1.00 47.97 115 GLN A O 1
ATOM 897 N N . ALA A 1 116 ? -20.014 1.964 0.272 1.00 41.53 116 ALA A N 1
ATOM 898 C CA . ALA A 1 116 ? -20.531 0.724 0.826 1.00 41.53 116 ALA A CA 1
ATOM 899 C C . ALA A 1 116 ? -19.435 -0.361 0.790 1.00 41.53 116 ALA A C 1
ATOM 901 O O . ALA A 1 116 ? -18.659 -0.409 -0.174 1.00 41.53 116 ALA A O 1
ATOM 902 N N . PRO A 1 117 ? -19.347 -1.228 1.815 1.00 38.44 117 PRO A N 1
ATOM 903 C CA . PRO A 1 117 ? -18.347 -2.283 1.837 1.00 38.44 117 PRO A CA 1
ATOM 904 C C . PRO A 1 117 ? -18.506 -3.161 0.593 1.00 38.44 117 PRO A C 1
ATOM 906 O O . PRO A 1 117 ? -19.621 -3.447 0.152 1.00 38.44 117 PRO A O 1
ATOM 909 N N . ALA A 1 118 ? -17.381 -3.601 0.031 1.00 46.03 118 ALA A N 1
ATOM 910 C CA . ALA A 1 118 ? -17.287 -4.444 -1.161 1.00 46.03 118 ALA A CA 1
ATOM 911 C C . ALA A 1 118 ? -17.805 -5.888 -0.938 1.00 46.03 118 ALA A C 1
ATOM 913 O O . ALA A 1 118 ? -17.200 -6.851 -1.397 1.00 46.03 118 ALA A O 1
ATOM 914 N N . ALA A 1 119 ? -18.926 -6.058 -0.234 1.00 43.97 119 ALA A N 1
ATOM 915 C CA . ALA A 1 119 ? -19.561 -7.338 0.073 1.00 43.97 119 ALA A CA 1
ATOM 916 C C . ALA A 1 119 ? -20.653 -7.742 -0.946 1.00 43.97 119 ALA A C 1
ATOM 918 O O . ALA A 1 119 ? -21.439 -8.648 -0.685 1.00 43.97 119 ALA A O 1
ATOM 919 N N . ALA A 1 120 ? -20.713 -7.101 -2.119 1.00 40.28 120 ALA A N 1
ATOM 920 C CA . ALA A 1 120 ? -21.757 -7.345 -3.122 1.00 40.28 120 ALA A CA 1
ATOM 921 C C . ALA A 1 120 ? -21.402 -8.379 -4.218 1.00 40.28 120 ALA A C 1
ATOM 923 O O . ALA A 1 120 ? -22.204 -8.586 -5.122 1.00 40.28 120 ALA A O 1
ATOM 924 N N . LEU A 1 121 ? -20.248 -9.060 -4.162 1.00 45.25 121 LEU A N 1
ATOM 925 C CA . LEU A 1 121 ? -19.819 -9.992 -5.227 1.00 45.25 121 LEU A CA 1
ATOM 926 C C . LEU A 1 121 ? -19.996 -11.493 -4.928 1.00 45.25 121 LEU A C 1
ATOM 928 O O . LEU A 1 121 ? -19.537 -12.319 -5.708 1.00 45.25 121 LEU A O 1
ATOM 932 N N . ALA A 1 122 ? -20.703 -11.887 -3.865 1.00 45.28 122 ALA A N 1
ATOM 933 C CA . ALA A 1 122 ? -20.818 -13.303 -3.492 1.00 45.28 122 ALA A CA 1
ATOM 934 C C . ALA A 1 122 ? -22.262 -13.805 -3.304 1.00 45.28 122 ALA A C 1
ATOM 936 O O . ALA A 1 122 ? -22.560 -14.391 -2.271 1.00 45.28 122 ALA A O 1
ATOM 937 N N . LYS A 1 123 ? -23.159 -13.623 -4.289 1.00 40.59 123 LYS A N 1
ATOM 938 C CA . LYS A 1 123 ? -24.365 -14.472 -4.466 1.00 40.59 123 LYS A CA 1
ATOM 939 C C . LYS A 1 123 ? -24.800 -14.553 -5.938 1.00 40.59 123 LYS A C 1
ATOM 941 O O . LYS A 1 123 ? -25.832 -14.014 -6.320 1.00 40.59 123 LYS A O 1
ATOM 946 N N . ALA A 1 124 ? -24.052 -15.281 -6.760 1.00 42.00 124 ALA A N 1
ATOM 947 C CA . ALA A 1 124 ? -24.562 -15.811 -8.023 1.00 42.00 124 ALA A CA 1
ATOM 948 C C . ALA A 1 124 ? -24.047 -17.244 -8.199 1.00 42.00 124 ALA A C 1
ATOM 950 O O . ALA A 1 124 ? -22.843 -17.456 -8.273 1.00 42.00 124 ALA A O 1
ATOM 951 N N . GLY A 1 125 ? -24.959 -18.221 -8.240 1.00 43.25 125 GLY A N 1
ATOM 952 C CA . GLY A 1 125 ? -24.632 -19.574 -8.702 1.00 43.25 125 GLY A CA 1
ATOM 953 C C . GLY A 1 125 ? -24.833 -20.724 -7.714 1.00 43.25 125 GLY A C 1
ATOM 954 O O . GLY A 1 125 ? -23.942 -21.543 -7.548 1.00 43.25 125 GLY A O 1
ATOM 955 N N . SER A 1 126 ? -26.017 -20.869 -7.110 1.00 50.31 126 SER A N 1
ATOM 956 C CA . SER A 1 126 ? -26.486 -22.204 -6.704 1.00 50.31 126 SER A CA 1
ATOM 957 C C . SER A 1 126 ? -28.004 -22.335 -6.846 1.00 50.31 126 SER A C 1
ATOM 959 O O . SER A 1 126 ? -28.776 -22.263 -5.893 1.00 50.31 126 SER A O 1
ATOM 961 N N . ARG A 1 127 ? -28.463 -22.573 -8.079 1.00 45.88 127 ARG A N 1
ATOM 962 C CA . ARG A 1 127 ? -29.756 -23.230 -8.301 1.00 45.88 127 ARG A CA 1
ATOM 963 C C . ARG A 1 127 ? -29.538 -24.549 -9.026 1.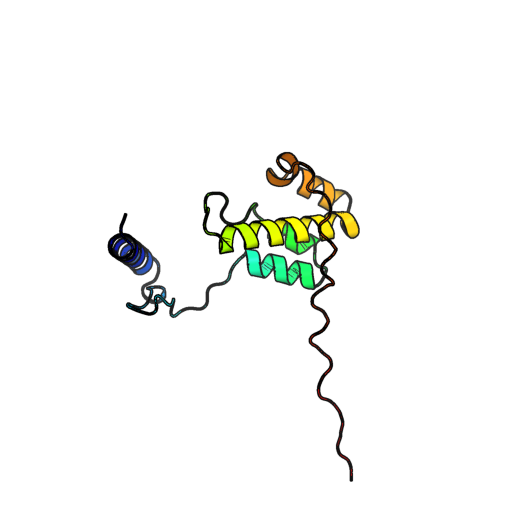00 45.88 127 ARG A C 1
ATOM 965 O O . ARG A 1 127 ? -29.253 -24.605 -10.215 1.00 45.88 127 ARG A O 1
ATOM 972 N N . ARG A 1 128 ? -29.660 -25.592 -8.207 1.00 48.00 128 ARG A N 1
ATOM 973 C CA . ARG A 1 128 ? -29.872 -27.000 -8.533 1.00 48.00 128 ARG A CA 1
ATOM 974 C C . ARG A 1 128 ? -30.825 -27.138 -9.726 1.00 48.00 128 ARG A C 1
ATOM 976 O O . ARG A 1 128 ? -31.925 -26.595 -9.679 1.00 48.00 128 ARG A O 1
ATOM 983 N N . ARG A 1 129 ? -30.449 -27.929 -10.730 1.00 42.22 129 ARG A N 1
ATOM 984 C CA . ARG A 1 129 ? -31.415 -28.594 -11.612 1.00 42.22 129 ARG A CA 1
ATOM 985 C C . ARG A 1 129 ? -31.571 -30.030 -11.120 1.00 42.22 129 ARG A C 1
ATOM 987 O O . ARG A 1 129 ? -30.661 -30.838 -11.257 1.00 42.22 129 ARG A O 1
ATOM 994 N N . ARG A 1 130 ? -32.705 -30.289 -10.469 1.00 39.72 130 ARG A N 1
ATOM 995 C CA . ARG A 1 130 ? -33.364 -31.596 -10.436 1.00 39.72 130 ARG A CA 1
ATOM 996 C C . ARG A 1 130 ? -34.513 -31.507 -11.435 1.00 39.72 130 ARG A C 1
ATOM 998 O O . ARG A 1 130 ? -35.357 -30.630 -11.265 1.00 39.72 130 ARG A O 1
ATOM 1005 N N . ALA A 1 131 ? -34.494 -32.371 -12.434 1.00 46.81 131 ALA A N 1
ATOM 1006 C CA . ALA A 1 131 ? -35.638 -32.946 -13.132 1.00 46.81 131 ALA A CA 1
ATOM 1007 C C . ALA A 1 131 ? -35.078 -34.125 -13.925 1.00 46.81 131 ALA A C 1
ATOM 1009 O O . ALA A 1 131 ? -34.071 -33.891 -14.633 1.00 46.81 131 ALA A O 1
#

Secondary structure (DSSP, 8-state):
--HHHHHHHHHHHHHHH-GGGPPPSSS---SSPPPPHHHHHHHHHHTT-HHHHHHH--SSSSTT---HHHHHHHHHHHHHHHHHHHHH--HHHHHHHHTSHHHHH----S----PPPS--SS---------

Foldseek 3Di:
DDPVVVLVVVQVVCCVVPVQQRADPPPRDGNDDDDDLLVVLLVCLLVLVLVVSLVSDPAFQPVPDPPPVSVVSRVVSLVSSVVSCVPPNDPVSVVSVCPYPCVVPDDDDPDDDDDPRPPPPPDDDDDDDDD

Sequence (131 aa):
MTLRAEMVRLRKVLHELDPAAVPESRPYRLPIDLGQDAAQVLSCLQRGAHRIALEIYKGAVLPHSEAPGIVELREKVSALLREAVLNDGSAEALLKYAGLPEAKKRRRRPACRPQAPAAALAKAGSRRRRA